Protein AF-E6UKQ1-F1 (afdb_monomer_lite)

pLDDT: mean 79.04, std 19.66, range [35.88, 98.62]

Foldseek 3Di:
DPDPDFWQLNVQLVVLLVVLVVCCVVVVDDPVRSVVVNVVSNVPSPVPTDGPVNVVVVVVPPDDDPDDDPDDDDDDD

Radius of gyration: 24.35 Å; chains: 1; bounding box: 66×28×64 Å

Structure (mmCIF, N/CA/C/O backbone):
data_AF-E6UKQ1-F1
#
_entry.id   AF-E6UKQ1-F1
#
loop_
_atom_site.group_PDB
_atom_site.id
_atom_site.type_symbol
_atom_site.label_atom_id
_atom_site.label_alt_id
_atom_site.label_comp_id
_atom_site.label_asym_id
_atom_site.label_entity_id
_atom_site.label_seq_id
_atom_site.pdbx_PDB_ins_code
_atom_site.Cartn_x
_atom_site.Cartn_y
_atom_site.Cartn_z
_atom_site.occupancy
_atom_site.B_iso_or_equiv
_atom_site.auth_seq_id
_atom_site.auth_comp_id
_atom_site.auth_asym_id
_atom_site.auth_atom_id
_atom_site.pdbx_PDB_model_num
ATOM 1 N N . MET A 1 1 ? -1.599 -21.833 -20.200 1.00 36.94 1 MET A N 1
ATOM 2 C CA . MET A 1 1 ? -1.733 -21.068 -18.940 1.00 36.94 1 MET A CA 1
ATOM 3 C C . MET A 1 1 ? -1.203 -19.672 -19.243 1.00 36.94 1 MET A C 1
ATOM 5 O O . MET A 1 1 ? -0.065 -19.596 -19.678 1.00 36.94 1 MET A O 1
ATOM 9 N N . LYS A 1 2 ? -2.016 -18.606 -19.178 1.00 35.88 2 LYS A N 1
ATOM 10 C CA . LYS A 1 2 ? -1.510 -17.234 -19.379 1.00 35.88 2 LYS A CA 1
ATOM 11 C C . LYS A 1 2 ? -0.754 -16.843 -18.110 1.00 35.88 2 LYS A C 1
ATOM 13 O O . LYS A 1 2 ? -1.384 -16.626 -17.080 1.00 35.88 2 LYS A O 1
ATOM 18 N N . THR A 1 3 ? 0.569 -16.829 -18.167 1.00 48.09 3 THR A N 1
ATOM 19 C CA . THR A 1 3 ? 1.415 -16.215 -17.144 1.00 48.09 3 THR A CA 1
ATOM 20 C C . THR A 1 3 ? 1.135 -14.718 -17.194 1.00 48.09 3 THR A C 1
ATOM 22 O O . THR A 1 3 ? 1.502 -14.051 -18.156 1.00 48.09 3 THR A O 1
ATOM 25 N N . LEU A 1 4 ? 0.388 -14.205 -16.217 1.00 52.25 4 LEU A N 1
ATOM 26 C CA . LEU A 1 4 ? 0.280 -12.765 -16.015 1.00 52.25 4 LEU A CA 1
ATOM 27 C C . LEU A 1 4 ? 1.657 -12.315 -15.526 1.00 52.25 4 LEU A C 1
ATOM 29 O O . LEU A 1 4 ? 2.058 -12.676 -14.419 1.00 52.25 4 LEU A O 1
ATOM 33 N N . LEU A 1 5 ? 2.410 -11.633 -16.389 1.00 56.78 5 LEU A N 1
ATOM 34 C CA . LEU A 1 5 ? 3.650 -10.983 -15.994 1.00 56.78 5 LEU A CA 1
ATOM 35 C C . LEU A 1 5 ? 3.237 -9.827 -15.079 1.00 56.78 5 LEU A C 1
ATOM 37 O O . LEU A 1 5 ? 2.657 -8.848 -15.534 1.00 56.78 5 LEU A O 1
ATOM 41 N N . TYR A 1 6 ? 3.431 -9.996 -13.777 1.00 64.31 6 TYR A N 1
ATOM 42 C CA . TYR A 1 6 ? 3.332 -8.888 -12.840 1.00 64.31 6 TYR A CA 1
ATOM 43 C C . TYR A 1 6 ? 4.729 -8.304 -12.687 1.00 64.31 6 TYR A C 1
ATOM 45 O O . TYR A 1 6 ? 5.679 -9.046 -12.423 1.00 64.31 6 TYR A O 1
ATOM 53 N N . GLY A 1 7 ? 4.842 -6.989 -12.843 1.00 80.25 7 GLY A N 1
ATOM 54 C CA . GLY A 1 7 ? 6.015 -6.255 -12.413 1.00 80.25 7 GLY A CA 1
ATOM 55 C C . GLY A 1 7 ? 6.157 -6.395 -10.904 1.00 80.25 7 GLY A C 1
ATOM 56 O O . GLY A 1 7 ? 5.205 -6.706 -10.172 1.00 80.25 7 GLY A O 1
ATOM 57 N N . GLN A 1 8 ? 7.387 -6.242 -10.427 1.00 86.88 8 GLN A N 1
ATOM 58 C CA . GLN A 1 8 ? 7.682 -6.405 -9.008 1.00 86.88 8 GLN A CA 1
ATOM 59 C C . GLN A 1 8 ? 6.928 -5.357 -8.182 1.00 86.88 8 GLN A C 1
ATOM 61 O O . GLN A 1 8 ? 6.416 -5.685 -7.110 1.00 86.88 8 GLN A O 1
ATOM 66 N N . ALA A 1 9 ? 6.784 -4.136 -8.708 1.00 89.88 9 ALA A N 1
ATOM 67 C CA . ALA A 1 9 ? 6.008 -3.077 -8.074 1.00 89.88 9 ALA A CA 1
ATOM 68 C C . ALA A 1 9 ? 4.533 -3.469 -7.876 1.00 89.88 9 ALA A C 1
ATOM 70 O O . ALA A 1 9 ? 4.019 -3.386 -6.759 1.00 89.88 9 ALA A O 1
ATOM 71 N N . GLU A 1 10 ? 3.860 -3.971 -8.918 1.00 91.25 10 GLU A N 1
ATOM 72 C CA . GLU A 1 10 ? 2.456 -4.399 -8.851 1.00 91.25 10 GLU A CA 1
ATOM 73 C C . GLU A 1 10 ? 2.263 -5.524 -7.836 1.00 91.25 10 GLU A C 1
ATOM 75 O O . GLU A 1 10 ? 1.295 -5.521 -7.070 1.00 91.25 10 GLU A O 1
ATOM 80 N N . TYR A 1 11 ? 3.190 -6.486 -7.822 1.00 92.56 11 TYR A N 1
ATOM 81 C CA . TYR A 1 11 ? 3.152 -7.596 -6.881 1.00 92.56 11 TYR A CA 1
ATOM 82 C C . TYR A 1 11 ? 3.249 -7.101 -5.432 1.00 92.56 11 TYR A C 1
ATOM 84 O O . TYR A 1 11 ? 2.391 -7.430 -4.607 1.00 92.56 11 TYR A O 1
ATOM 92 N N . TYR A 1 12 ? 4.255 -6.283 -5.112 1.00 93.06 12 TYR A N 1
ATOM 93 C CA . TYR A 1 12 ? 4.443 -5.782 -3.749 1.00 93.06 12 TYR A CA 1
ATOM 94 C C . TYR A 1 12 ? 3.306 -4.866 -3.304 1.00 93.06 12 TYR A C 1
ATOM 96 O O . TYR A 1 12 ? 2.831 -4.988 -2.171 1.00 93.06 12 TYR A O 1
ATOM 104 N N . TYR A 1 13 ? 2.812 -4.009 -4.198 1.00 94.62 13 TYR A N 1
ATOM 105 C CA . TYR A 1 13 ? 1.678 -3.143 -3.903 1.00 94.62 13 TYR A CA 1
ATOM 106 C C . TYR A 1 13 ? 0.416 -3.964 -3.590 1.00 94.62 13 TYR A C 1
ATOM 108 O O . TYR A 1 13 ? -0.232 -3.739 -2.566 1.00 94.62 13 TYR A O 1
ATOM 116 N N . ALA A 1 14 ? 0.118 -4.999 -4.385 1.00 94.06 14 ALA A N 1
ATOM 117 C CA . ALA A 1 14 ? -1.028 -5.878 -4.146 1.00 94.06 14 ALA A CA 1
ATOM 118 C C . ALA A 1 14 ? -0.955 -6.602 -2.788 1.00 94.06 14 ALA A C 1
ATOM 120 O O . ALA A 1 14 ? -1.966 -6.703 -2.080 1.00 94.06 14 ALA A O 1
ATOM 121 N N . ILE A 1 15 ? 0.233 -7.083 -2.402 1.00 95.31 15 ILE A N 1
ATOM 122 C CA . ILE A 1 15 ? 0.450 -7.708 -1.091 1.00 95.31 15 ILE A CA 1
ATOM 123 C C . ILE A 1 15 ? 0.234 -6.694 0.034 1.00 95.31 15 ILE A C 1
ATOM 125 O O . ILE A 1 15 ? -0.472 -7.010 0.999 1.00 95.31 15 ILE A O 1
ATOM 129 N N . SER A 1 16 ? 0.758 -5.471 -0.095 1.00 96.44 16 SER A N 1
ATOM 130 C CA . SER A 1 16 ? 0.550 -4.447 0.930 1.00 96.44 16 SER A CA 1
ATOM 131 C C . SER A 1 16 ? -0.934 -4.108 1.115 1.00 96.44 16 SER A C 1
ATOM 133 O O . SER A 1 16 ? -1.446 -4.125 2.242 1.00 96.44 16 SER A O 1
ATOM 135 N N . CYS A 1 17 ? -1.683 -3.910 0.023 1.00 96.44 17 CYS A N 1
ATOM 136 C CA . CYS A 1 17 ? -3.127 -3.675 0.096 1.00 96.44 17 CYS A CA 1
ATOM 137 C C . CYS A 1 17 ? -3.860 -4.820 0.818 1.00 96.44 17 CYS A C 1
ATOM 139 O O . CYS A 1 17 ? -4.787 -4.586 1.600 1.00 96.44 17 CYS A O 1
ATOM 141 N N . GLN A 1 18 ? -3.454 -6.074 0.585 1.00 97.62 18 GLN A N 1
ATOM 142 C CA . GLN A 1 18 ? -4.049 -7.227 1.262 1.00 97.62 18 GLN A CA 1
ATOM 143 C C . GLN A 1 18 ? -3.749 -7.224 2.768 1.00 97.62 18 GLN A C 1
ATOM 145 O O . GLN A 1 18 ? -4.648 -7.488 3.573 1.00 97.62 18 GLN A O 1
ATOM 150 N N . MET A 1 19 ? -2.506 -6.934 3.159 1.00 97.50 19 MET A N 1
ATOM 151 C CA . MET A 1 19 ? -2.090 -6.898 4.563 1.00 97.50 19 MET A CA 1
ATOM 152 C C . MET A 1 19 ? -2.785 -5.769 5.323 1.00 97.50 19 MET A C 1
ATOM 154 O O . MET A 1 19 ? -3.399 -6.010 6.361 1.00 97.50 19 MET A O 1
ATOM 158 N N . THR A 1 20 ? -2.765 -4.554 4.782 1.00 97.56 20 THR A N 1
ATOM 159 C CA . THR A 1 20 ? -3.361 -3.371 5.420 1.00 97.56 20 THR A CA 1
ATOM 160 C C . THR A 1 20 ? -4.877 -3.495 5.563 1.00 97.56 20 THR A C 1
ATOM 162 O O . THR A 1 20 ? -5.428 -3.143 6.606 1.00 97.56 20 THR A O 1
ATOM 165 N N . ARG A 1 21 ? -5.564 -4.104 4.587 1.00 97.44 21 ARG A N 1
ATOM 166 C CA . ARG A 1 21 ? -6.993 -4.437 4.706 1.00 97.44 21 ARG A CA 1
ATOM 167 C C . ARG A 1 21 ? -7.276 -5.418 5.846 1.00 97.44 21 ARG A C 1
ATOM 169 O O . ARG A 1 21 ? -8.273 -5.256 6.545 1.00 97.44 21 ARG A O 1
ATOM 176 N N . ARG A 1 22 ? -6.424 -6.428 6.055 1.00 98.19 22 ARG A N 1
ATOM 177 C CA . ARG A 1 22 ? -6.576 -7.359 7.190 1.00 98.19 22 ARG A CA 1
ATOM 178 C C . ARG A 1 22 ? -6.380 -6.647 8.527 1.00 98.19 22 ARG A C 1
ATOM 180 O O . ARG A 1 22 ? -7.163 -6.879 9.442 1.00 98.19 22 ARG A O 1
ATOM 187 N N . LEU A 1 23 ? -5.387 -5.763 8.625 1.00 98.12 23 LEU A N 1
ATOM 188 C CA . LEU A 1 23 ? -5.136 -4.976 9.838 1.00 98.12 23 LEU A CA 1
ATOM 189 C C . LEU A 1 23 ? -6.311 -4.046 10.170 1.00 98.12 23 LEU A C 1
ATOM 191 O O . LEU A 1 23 ? -6.693 -3.932 11.333 1.00 98.12 23 LEU A O 1
ATOM 195 N N . GLU A 1 24 ? -6.917 -3.423 9.158 1.00 98.25 24 GLU A N 1
ATOM 196 C CA . GLU A 1 24 ? -8.127 -2.611 9.327 1.00 98.25 24 GLU A CA 1
ATOM 197 C C . GLU A 1 24 ? -9.311 -3.463 9.807 1.00 98.25 24 GLU A C 1
ATOM 199 O O . GLU A 1 24 ? -9.984 -3.101 10.768 1.00 98.25 24 GLU A O 1
ATOM 204 N N . GLN A 1 25 ? -9.545 -4.626 9.188 1.00 98.00 25 GLN A N 1
ATOM 205 C CA . GLN A 1 25 ? -10.618 -5.547 9.590 1.00 98.00 25 GLN A 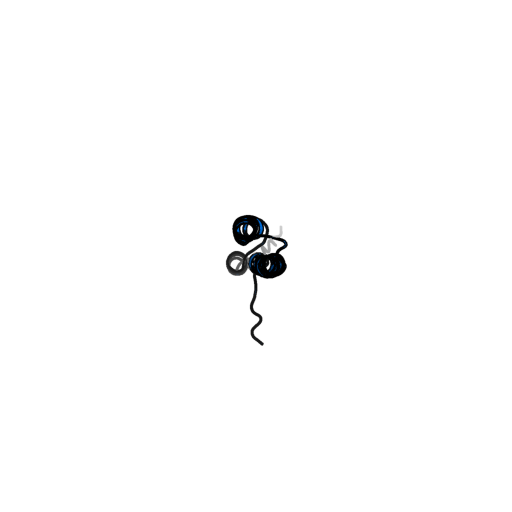CA 1
ATOM 206 C C . GLN A 1 25 ? -10.457 -6.061 11.026 1.00 98.00 25 GLN A C 1
ATOM 208 O O . GLN A 1 25 ? -11.449 -6.346 11.692 1.00 98.00 25 GLN A O 1
ATOM 213 N N . GLN A 1 26 ? -9.218 -6.173 11.505 1.00 98.38 26 GLN A N 1
ATOM 214 C CA . GLN A 1 26 ? -8.893 -6.542 12.883 1.00 98.38 26 GLN A CA 1
ATOM 215 C C . GLN A 1 26 ? -8.976 -5.359 13.861 1.00 98.38 26 GLN A C 1
ATOM 217 O O . GLN A 1 26 ? -8.782 -5.552 15.059 1.00 98.38 26 GLN A O 1
ATOM 222 N N . GLY A 1 27 ? -9.244 -4.141 13.377 1.00 97.69 27 GLY A N 1
ATOM 223 C CA . GLY A 1 27 ? -9.288 -2.926 14.192 1.00 97.69 27 GLY A CA 1
ATOM 224 C C . GLY A 1 27 ? -7.919 -2.457 14.693 1.00 97.69 27 GLY A C 1
ATOM 225 O O . GLY A 1 27 ? -7.860 -1.624 15.592 1.00 97.69 27 GLY A O 1
ATOM 226 N N . ILE A 1 28 ? -6.822 -2.982 14.133 1.00 98.62 28 ILE A N 1
ATOM 227 C CA . ILE A 1 28 ? -5.448 -2.601 14.503 1.00 98.62 28 ILE A CA 1
ATOM 228 C C . ILE A 1 28 ? -5.110 -1.218 13.942 1.00 98.62 28 ILE A C 1
ATOM 230 O O . ILE A 1 28 ? -4.416 -0.436 14.589 1.00 98.62 28 ILE A O 1
ATOM 234 N N . ILE A 1 29 ? -5.614 -0.917 12.743 1.00 98.19 29 ILE A N 1
ATOM 235 C CA . ILE A 1 29 ? -5.496 0.396 12.107 1.00 98.19 29 ILE A CA 1
ATOM 236 C C . ILE A 1 29 ? -6.873 0.921 11.701 1.00 98.19 29 ILE A C 1
ATOM 238 O O . ILE A 1 29 ? -7.799 0.152 11.448 1.00 98.19 29 ILE A O 1
ATOM 242 N N . THR A 1 30 ? -7.007 2.239 11.606 1.00 98.44 30 THR A N 1
ATOM 243 C CA . THR A 1 30 ? -8.215 2.895 11.099 1.00 98.44 30 THR A CA 1
ATOM 244 C C . THR A 1 30 ? -8.224 2.960 9.571 1.00 98.44 30 THR A C 1
ATOM 246 O O . THR A 1 30 ? -7.182 2.856 8.919 1.00 98.44 30 THR A O 1
ATOM 249 N N . ALA A 1 31 ? -9.397 3.220 8.987 1.00 97.50 31 ALA A N 1
ATOM 250 C CA . ALA A 1 31 ? -9.535 3.464 7.549 1.00 97.50 31 ALA A CA 1
ATOM 251 C C . ALA A 1 31 ? -8.661 4.640 7.062 1.00 97.50 31 ALA A C 1
ATOM 253 O O . ALA A 1 31 ? -8.058 4.571 5.991 1.00 97.50 31 ALA A O 1
ATOM 254 N N . ASP A 1 32 ? -8.532 5.703 7.865 1.00 98.12 32 ASP A N 1
ATOM 255 C CA . ASP A 1 32 ? -7.662 6.842 7.545 1.00 98.12 32 ASP A CA 1
ATOM 256 C C . ASP A 1 32 ? -6.174 6.473 7.587 1.00 98.12 32 ASP A C 1
ATOM 258 O O . ASP A 1 32 ? -5.402 6.931 6.742 1.00 98.12 32 ASP A O 1
ATOM 262 N N . GLN A 1 33 ? -5.759 5.636 8.543 1.00 98.12 33 GLN A N 1
ATOM 263 C CA . GLN A 1 33 ? -4.392 5.110 8.590 1.00 98.12 33 GLN A CA 1
ATOM 264 C C . GLN A 1 33 ? -4.114 4.213 7.384 1.00 98.12 33 GLN A C 1
ATOM 266 O O . GLN A 1 33 ? -3.075 4.369 6.750 1.00 98.12 33 GLN A O 1
ATOM 271 N N . ARG A 1 34 ? -5.064 3.345 7.010 1.00 97.94 34 ARG A N 1
ATOM 272 C CA . ARG A 1 34 ? -4.973 2.512 5.803 1.00 97.94 34 ARG A CA 1
ATOM 273 C C . ARG A 1 34 ? -4.771 3.362 4.550 1.00 97.94 34 ARG A C 1
ATOM 275 O O . ARG A 1 34 ? -3.882 3.056 3.768 1.00 97.94 34 ARG A O 1
ATOM 282 N N . ARG A 1 35 ? -5.546 4.443 4.381 1.00 97.56 35 ARG A N 1
ATOM 283 C CA . ARG A 1 35 ? -5.407 5.370 3.241 1.00 97.56 35 ARG A CA 1
ATOM 284 C C . ARG A 1 35 ? -4.014 6.003 3.184 1.00 97.56 35 ARG A C 1
ATOM 286 O O . ARG A 1 35 ? -3.413 6.051 2.122 1.00 97.56 35 ARG A O 1
ATOM 293 N N . ARG A 1 36 ? -3.481 6.458 4.323 1.00 97.75 36 ARG A N 1
ATOM 294 C CA . ARG A 1 36 ? -2.130 7.046 4.381 1.00 97.75 36 ARG A CA 1
ATOM 295 C C . ARG A 1 36 ? -1.030 6.033 4.065 1.00 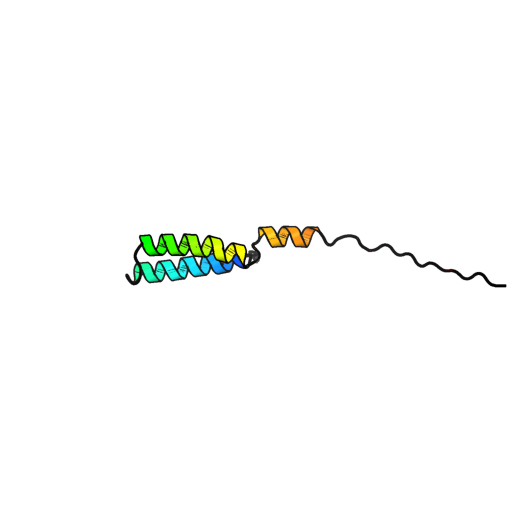97.75 36 ARG A C 1
ATOM 297 O O . ARG A 1 36 ? -0.058 6.396 3.414 1.00 97.75 36 ARG A O 1
ATOM 304 N N . ILE A 1 37 ? -1.171 4.792 4.534 1.00 96.56 37 ILE A N 1
ATOM 305 C CA . ILE A 1 37 ? -0.233 3.710 4.206 1.00 96.56 37 ILE A CA 1
ATOM 306 C C . ILE A 1 37 ? -0.287 3.418 2.704 1.00 96.56 37 ILE A C 1
ATOM 308 O O . ILE A 1 37 ? 0.754 3.371 2.070 1.00 96.56 37 ILE A O 1
ATOM 312 N N . ASP A 1 38 ? -1.484 3.324 2.125 1.00 96.12 38 ASP A N 1
ATOM 313 C CA . ASP A 1 38 ? -1.675 3.081 0.691 1.00 96.12 38 ASP A CA 1
ATOM 314 C C . ASP A 1 38 ? -1.000 4.152 -0.189 1.00 96.12 38 ASP A C 1
ATOM 316 O O . ASP A 1 38 ? -0.313 3.828 -1.155 1.00 96.12 38 ASP A O 1
ATOM 320 N N . GLU A 1 39 ? -1.122 5.432 0.180 1.00 95.94 39 GLU A N 1
ATOM 321 C CA . GLU A 1 39 ? -0.442 6.542 -0.504 1.00 95.94 39 GLU A CA 1
ATOM 322 C C . GLU A 1 39 ? 1.093 6.436 -0.417 1.00 95.94 39 GLU A C 1
ATOM 324 O O . GLU A 1 39 ? 1.791 6.653 -1.412 1.00 95.94 39 GLU A O 1
ATOM 329 N N . LEU A 1 40 ? 1.626 6.092 0.762 1.00 95.94 40 LEU A N 1
ATOM 330 C CA . LEU A 1 40 ? 3.067 5.928 0.985 1.00 95.94 40 LEU A CA 1
ATOM 331 C C . LEU A 1 40 ? 3.629 4.713 0.245 1.00 95.94 40 LEU A C 1
ATOM 333 O O . LEU A 1 40 ? 4.686 4.807 -0.382 1.00 95.94 40 LEU A O 1
ATOM 337 N N . ASP A 1 41 ? 2.921 3.592 0.293 1.00 94.12 41 ASP A N 1
ATOM 338 C CA . ASP A 1 41 ? 3.325 2.346 -0.345 1.00 94.12 41 ASP A CA 1
ATOM 339 C C . ASP A 1 41 ? 3.291 2.487 -1.858 1.00 94.12 41 ASP A C 1
ATOM 341 O O . ASP A 1 41 ? 4.265 2.146 -2.519 1.00 94.12 41 ASP A O 1
ATOM 345 N N . ARG A 1 42 ? 2.232 3.082 -2.419 1.00 92.25 42 ARG A N 1
ATOM 346 C CA . ARG A 1 42 ? 2.163 3.336 -3.860 1.00 92.25 42 ARG A CA 1
ATOM 347 C C . ARG A 1 42 ? 3.339 4.179 -4.341 1.00 92.25 42 ARG A C 1
ATOM 349 O O . ARG A 1 42 ? 3.897 3.886 -5.389 1.00 92.25 42 ARG A O 1
ATOM 356 N N . LYS A 1 43 ? 3.723 5.214 -3.592 1.00 93.19 43 LYS A N 1
ATOM 357 C CA . LYS A 1 43 ? 4.877 6.040 -3.956 1.00 93.19 43 LYS A CA 1
ATOM 358 C C . LYS A 1 43 ? 6.185 5.251 -3.849 1.00 93.19 43 LYS A C 1
ATOM 360 O O . LYS A 1 43 ? 6.929 5.156 -4.814 1.00 93.19 43 LYS A O 1
ATOM 365 N N . SER A 1 44 ? 6.454 4.687 -2.677 1.00 93.88 44 SER A N 1
ATOM 366 C CA . SER A 1 44 ? 7.747 4.070 -2.371 1.00 93.88 44 SER A CA 1
ATOM 367 C C . SER A 1 44 ? 8.001 2.779 -3.155 1.00 9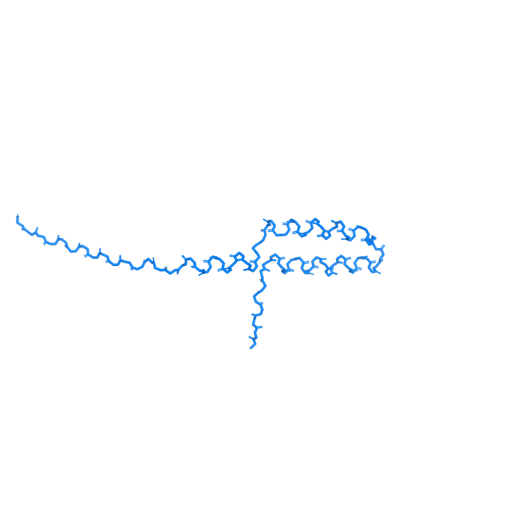3.88 44 SER A C 1
ATOM 369 O O . SER A 1 44 ? 9.114 2.557 -3.620 1.00 93.88 44 SER A O 1
ATOM 371 N N . ILE A 1 45 ? 6.983 1.941 -3.356 1.00 93.25 45 ILE A N 1
ATOM 372 C CA . ILE A 1 45 ? 7.117 0.672 -4.082 1.00 93.25 45 ILE A CA 1
ATOM 373 C C . ILE A 1 45 ? 7.408 0.922 -5.563 1.00 93.25 45 ILE A C 1
ATOM 375 O O . ILE A 1 45 ? 8.330 0.316 -6.101 1.00 93.25 45 ILE A O 1
ATOM 379 N N . TYR A 1 46 ? 6.674 1.833 -6.206 1.00 91.06 46 TYR A N 1
ATOM 380 C CA . TYR A 1 46 ? 6.892 2.165 -7.618 1.00 91.06 46 TYR A CA 1
ATOM 381 C C . TYR A 1 46 ? 8.178 2.976 -7.858 1.00 91.06 46 TYR A C 1
ATOM 383 O O . TYR A 1 46 ? 8.670 3.008 -8.976 1.00 91.06 46 TYR A O 1
ATOM 391 N N . GLU A 1 47 ? 8.752 3.606 -6.826 1.00 91.69 47 GLU A N 1
ATOM 392 C CA . GLU A 1 47 ? 10.095 4.205 -6.903 1.00 91.69 47 GLU A CA 1
ATOM 393 C C . GLU A 1 47 ? 11.222 3.157 -6.791 1.00 91.69 47 GLU A C 1
ATOM 395 O O . GLU A 1 47 ? 12.316 3.383 -7.304 1.00 91.69 47 GLU A O 1
ATOM 400 N N . MET A 1 48 ? 10.994 2.032 -6.101 1.00 89.12 48 MET A N 1
ATOM 401 C CA . MET A 1 48 ? 12.044 1.053 -5.771 1.00 89.12 48 MET A CA 1
ATOM 402 C C . MET A 1 48 ? 12.060 -0.194 -6.656 1.00 89.12 48 MET A C 1
ATOM 404 O O . MET A 1 48 ? 13.094 -0.858 -6.740 1.00 89.12 48 MET A O 1
ATOM 408 N N . TYR A 1 49 ? 10.931 -0.552 -7.263 1.00 87.88 49 TYR A N 1
ATOM 409 C CA . TYR A 1 49 ? 10.778 -1.810 -7.984 1.00 87.88 49 TYR A CA 1
ATOM 410 C C . TYR A 1 49 ? 10.296 -1.569 -9.412 1.00 87.88 49 TYR A C 1
ATOM 412 O O . TYR A 1 49 ? 9.458 -0.694 -9.617 1.00 87.88 49 TYR A O 1
ATOM 420 N N . PRO A 1 50 ? 10.768 -2.368 -10.386 1.00 85.00 50 PRO A N 1
ATOM 421 C CA . PRO A 1 50 ? 10.298 -2.259 -11.756 1.00 85.00 50 PRO A CA 1
ATOM 422 C C . PRO A 1 50 ? 8.819 -2.636 -11.835 1.00 85.00 50 PRO A C 1
ATOM 424 O O . PRO A 1 50 ? 8.388 -3.672 -11.303 1.00 85.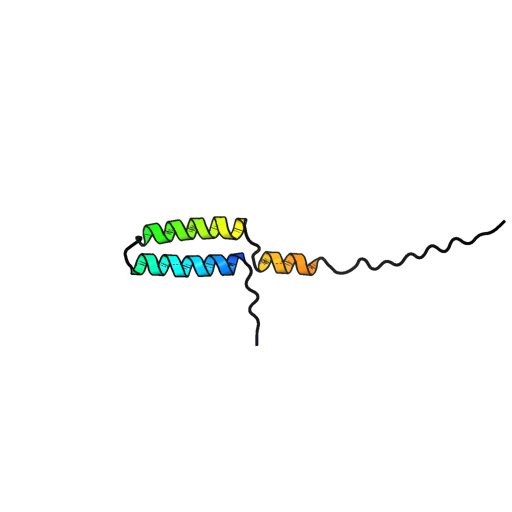00 50 PRO A O 1
ATOM 427 N N . SER A 1 51 ? 8.056 -1.786 -12.508 1.00 86.00 51 SER A N 1
ATOM 428 C CA . SER A 1 51 ? 6.682 -2.054 -12.912 1.00 86.00 51 SER A CA 1
ATOM 429 C C . SER A 1 51 ? 6.637 -2.910 -14.181 1.00 86.00 51 SER A C 1
ATOM 431 O O . SER A 1 51 ? 7.661 -3.173 -14.815 1.00 86.00 51 SER A O 1
ATOM 433 N N . VAL A 1 52 ? 5.443 -3.371 -14.563 1.00 83.06 52 VAL A N 1
ATOM 434 C CA . VAL A 1 52 ? 5.243 -4.028 -15.870 1.00 83.06 52 VAL A CA 1
ATOM 435 C C . VAL A 1 52 ? 5.675 -3.102 -17.009 1.00 83.06 52 VAL A C 1
ATOM 437 O O . VAL A 1 52 ? 6.367 -3.549 -17.922 1.00 83.06 52 VAL A O 1
ATOM 440 N N . ASP A 1 53 ? 5.314 -1.821 -16.916 1.00 78.81 53 ASP A N 1
ATOM 441 C CA . ASP A 1 53 ? 5.589 -0.823 -17.950 1.00 78.81 53 ASP A CA 1
ATOM 442 C C . ASP A 1 53 ? 7.103 -0.641 -18.157 1.00 78.81 53 ASP A C 1
ATOM 444 O O . ASP A 1 53 ? 7.572 -0.556 -19.293 1.00 78.81 53 ASP A O 1
ATOM 448 N N . ASP A 1 54 ? 7.891 -0.674 -17.077 1.00 74.38 54 ASP A N 1
ATOM 449 C CA . 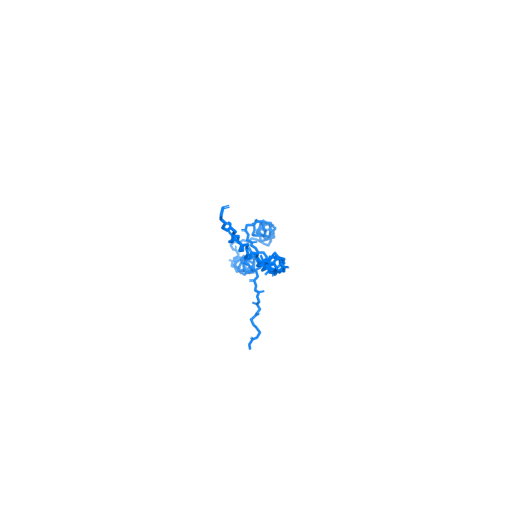ASP A 1 54 ? 9.354 -0.577 -17.158 1.00 74.38 54 ASP A CA 1
ATOM 450 C C . ASP A 1 54 ? 9.957 -1.786 -17.896 1.00 74.38 54 ASP A C 1
ATOM 452 O O . ASP A 1 54 ? 10.811 -1.633 -18.773 1.00 74.38 54 ASP A O 1
ATOM 456 N N . LEU A 1 55 ? 9.462 -2.995 -17.612 1.00 69.12 55 LEU A N 1
ATOM 457 C CA . LEU A 1 55 ? 9.958 -4.236 -18.219 1.00 69.12 55 LEU A CA 1
ATOM 458 C C . LEU A 1 55 ? 9.655 -4.322 -19.725 1.00 69.12 55 LEU A C 1
ATOM 460 O O . LEU A 1 55 ? 10.465 -4.845 -20.496 1.00 69.12 55 LEU A O 1
ATOM 464 N N . GLU A 1 56 ? 8.512 -3.797 -20.172 1.00 67.00 56 GLU A N 1
ATOM 465 C CA . GLU A 1 56 ? 8.162 -3.758 -21.600 1.00 67.00 56 GLU A CA 1
ATOM 466 C C . GLU A 1 56 ? 9.095 -2.828 -22.399 1.00 67.00 56 GLU A C 1
ATOM 468 O O . GLU A 1 56 ? 9.425 -3.117 -23.558 1.00 67.00 56 GLU A O 1
ATOM 473 N N . THR A 1 57 ? 9.594 -1.753 -21.776 1.00 61.03 57 THR A N 1
ATOM 474 C CA . THR A 1 57 ? 10.542 -0.826 -22.419 1.00 61.03 57 THR A CA 1
ATOM 475 C C . THR A 1 57 ? 11.961 -1.387 -22.537 1.00 61.03 57 THR A C 1
ATOM 477 O O . THR A 1 57 ? 12.590 -1.201 -23.579 1.00 61.03 57 THR A O 1
ATOM 480 N N . GLU A 1 58 ? 12.453 -2.132 -21.541 1.00 57.59 58 GLU A N 1
ATOM 481 C CA . GLU A 1 58 ? 13.787 -2.756 -21.595 1.00 57.59 58 GLU A CA 1
ATOM 482 C C . GLU A 1 58 ? 13.864 -3.877 -22.641 1.00 57.59 58 GLU A C 1
ATOM 484 O O . GLU A 1 58 ? 14.862 -4.020 -23.349 1.00 57.59 58 GLU A O 1
ATOM 489 N N . THR A 1 59 ? 12.786 -4.649 -22.794 1.00 56.03 59 THR A N 1
ATOM 490 C CA . THR A 1 59 ? 12.753 -5.788 -23.728 1.00 56.03 59 THR A CA 1
ATOM 491 C C . THR A 1 59 ? 12.739 -5.340 -25.198 1.00 56.03 59 THR A C 1
ATOM 493 O O . THR A 1 59 ? 13.181 -6.073 -26.078 1.00 56.03 59 THR A O 1
ATOM 496 N N . SER A 1 60 ? 12.289 -4.113 -25.475 1.00 54.88 60 SER A N 1
ATOM 497 C CA . SER A 1 60 ? 12.164 -3.567 -26.836 1.00 54.88 60 SER A CA 1
ATOM 498 C C . SER A 1 60 ? 13.449 -2.902 -27.368 1.00 54.88 60 SER A C 1
ATOM 500 O O . SER A 1 60 ? 13.462 -2.421 -28.499 1.00 54.88 60 SER A O 1
ATOM 502 N N . GLY A 1 61 ? 14.527 -2.853 -26.572 1.00 49.94 61 GLY A N 1
ATOM 503 C CA . GLY A 1 61 ? 15.796 -2.195 -26.924 1.00 49.94 61 GLY A CA 1
ATOM 504 C C . GLY A 1 61 ? 16.958 -3.132 -27.281 1.00 49.94 61 GLY A C 1
ATOM 505 O O . GLY A 1 61 ? 18.066 -2.651 -27.504 1.00 49.94 61 GLY A O 1
ATOM 506 N N . SER A 1 62 ? 16.737 -4.450 -27.319 1.00 49.31 62 SER A N 1
ATOM 507 C CA . SER A 1 62 ? 17.790 -5.470 -27.459 1.00 49.31 62 SER A CA 1
ATOM 508 C C . SER A 1 62 ? 17.692 -6.263 -28.772 1.00 49.31 62 SER A C 1
ATOM 510 O O . SER A 1 62 ? 17.799 -7.488 -28.770 1.00 49.31 62 SER A O 1
ATOM 512 N N . GLU A 1 63 ? 17.515 -5.591 -29.907 1.00 55.62 63 GLU A N 1
ATOM 513 C CA . GLU A 1 63 ? 17.744 -6.205 -31.220 1.00 55.62 63 GLU A CA 1
ATOM 514 C C . GLU A 1 63 ? 18.622 -5.282 -32.076 1.00 55.62 63 GLU A C 1
ATOM 516 O O . GLU A 1 63 ? 18.302 -4.109 -32.275 1.00 55.62 63 GLU A O 1
ATOM 521 N N . ASN A 1 64 ? 19.698 -5.873 -32.611 1.00 54.12 64 ASN A N 1
ATOM 522 C CA . ASN A 1 64 ? 20.676 -5.366 -33.586 1.00 54.12 64 ASN A CA 1
ATOM 523 C C . ASN A 1 64 ? 21.992 -4.802 -33.020 1.00 54.12 64 ASN A C 1
ATOM 525 O O . ASN A 1 64 ? 22.237 -3.598 -33.018 1.00 54.12 64 ASN A O 1
ATOM 529 N N . ALA A 1 65 ? 22.894 -5.716 -32.656 1.00 54.03 65 ALA A N 1
ATOM 530 C CA . ALA A 1 65 ? 24.334 -5.497 -32.782 1.00 54.03 65 ALA A CA 1
ATOM 531 C C . ALA A 1 65 ? 25.019 -6.776 -33.297 1.00 54.03 65 ALA A C 1
ATOM 533 O O . ALA A 1 65 ? 25.992 -7.240 -32.715 1.00 54.03 65 ALA A O 1
ATOM 534 N N . ASP A 1 66 ? 24.489 -7.337 -34.386 1.00 57.62 66 ASP A N 1
ATOM 535 C CA . ASP A 1 66 ? 25.264 -8.202 -35.273 1.00 57.62 66 ASP A CA 1
ATOM 536 C C . ASP A 1 66 ? 25.697 -7.323 -36.450 1.00 57.62 66 ASP A C 1
ATOM 538 O O . ASP A 1 66 ? 24.925 -7.098 -37.381 1.00 57.62 66 ASP A O 1
ATOM 542 N N . ASP A 1 67 ? 26.901 -6.759 -36.381 1.00 55.47 67 ASP A N 1
ATOM 543 C CA . ASP A 1 67 ? 27.587 -6.288 -37.585 1.00 55.47 67 ASP A CA 1
ATOM 544 C C . ASP A 1 67 ? 29.000 -6.870 -37.580 1.00 55.47 67 ASP A C 1
ATOM 546 O O . ASP A 1 67 ? 29.947 -6.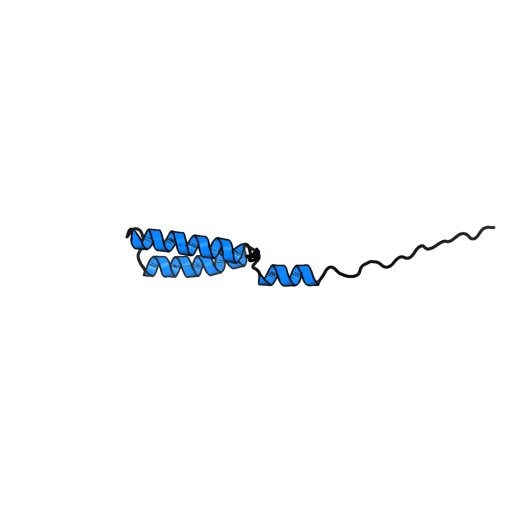344 -36.984 1.00 55.47 67 ASP A O 1
ATOM 550 N N . ASP A 1 68 ? 29.074 -8.047 -38.196 1.00 58.06 68 ASP A N 1
ATOM 551 C CA . ASP A 1 68 ? 30.284 -8.706 -38.649 1.00 58.06 68 ASP A CA 1
ATOM 552 C C . ASP A 1 68 ? 31.159 -7.714 -39.422 1.00 58.06 68 ASP A C 1
ATOM 554 O O . ASP A 1 68 ? 30.806 -7.272 -40.512 1.00 58.06 68 ASP A O 1
ATOM 558 N N . ASN A 1 69 ? 32.359 -7.425 -38.924 1.00 54.91 69 ASN A N 1
ATOM 559 C CA . ASN A 1 69 ? 33.434 -6.946 -39.788 1.00 54.91 69 ASN A CA 1
ATOM 560 C C . ASN A 1 69 ? 34.730 -7.693 -39.479 1.00 54.91 69 ASN A C 1
ATOM 562 O O . ASN A 1 69 ? 35.605 -7.241 -38.739 1.00 54.91 69 ASN A O 1
ATOM 566 N N . ASN A 1 70 ? 34.818 -8.871 -40.101 1.00 57.16 70 ASN A N 1
ATOM 567 C CA . ASN A 1 70 ? 36.053 -9.581 -40.395 1.00 57.16 70 ASN A CA 1
ATOM 568 C C . ASN A 1 70 ? 36.910 -8.721 -41.339 1.00 57.16 70 ASN A C 1
ATOM 570 O O . ASN A 1 70 ? 36.695 -8.715 -42.550 1.00 57.16 70 ASN A O 1
ATOM 574 N N . ALA A 1 71 ? 37.861 -7.966 -40.792 1.00 59.00 71 ALA A N 1
ATOM 575 C CA . ALA A 1 71 ? 38.898 -7.325 -41.590 1.00 59.00 71 ALA A CA 1
ATOM 576 C C . ALA A 1 71 ? 40.074 -8.296 -41.752 1.00 59.00 71 ALA A C 1
ATOM 578 O O . ALA A 1 71 ? 41.037 -8.264 -40.983 1.00 59.00 71 ALA A O 1
ATOM 579 N N . ASP A 1 72 ? 39.978 -9.146 -42.775 1.00 61.56 72 ASP A N 1
ATOM 580 C CA . ASP A 1 72 ? 41.141 -9.775 -43.391 1.00 61.56 72 ASP A CA 1
ATOM 581 C C . ASP A 1 72 ? 42.086 -8.660 -43.863 1.00 61.56 72 ASP A C 1
ATOM 583 O O . ASP A 1 72 ? 41.745 -7.867 -44.742 1.00 61.56 72 ASP A O 1
ATOM 587 N N . ASN A 1 73 ? 43.284 -8.581 -43.286 1.00 54.97 73 ASN A N 1
ATOM 588 C CA . ASN A 1 73 ? 44.378 -7.822 -43.882 1.00 54.97 73 ASN A CA 1
ATOM 589 C C . ASN A 1 73 ? 45.629 -8.693 -43.955 1.00 54.97 73 ASN A C 1
ATOM 591 O O . ASN A 1 73 ? 46.618 -8.477 -43.254 1.00 54.97 73 ASN A O 1
ATOM 595 N N . ASP A 1 74 ? 45.549 -9.690 -44.833 1.00 55.84 74 ASP A N 1
ATOM 596 C CA . ASP A 1 74 ? 46.711 -10.203 -45.538 1.00 55.84 74 ASP A CA 1
ATOM 597 C C . ASP A 1 74 ? 47.072 -9.204 -46.645 1.00 55.84 74 ASP A C 1
ATOM 599 O O . ASP A 1 74 ? 46.404 -9.109 -47.675 1.00 55.84 74 ASP A O 1
ATOM 603 N N . THR A 1 75 ? 48.177 -8.480 -46.490 1.00 57.62 75 THR A N 1
ATOM 604 C CA . THR A 1 75 ? 48.992 -8.136 -47.658 1.00 57.62 75 THR A CA 1
ATOM 605 C C . THR A 1 75 ? 50.463 -8.204 -47.288 1.00 57.62 75 THR A C 1
ATOM 607 O O . THR A 1 75 ? 50.970 -7.471 -46.442 1.00 57.62 75 THR A O 1
ATOM 610 N N . ALA A 1 76 ? 51.111 -9.167 -47.927 1.00 51.03 76 ALA A N 1
ATOM 611 C CA . ALA A 1 76 ? 52.518 -9.481 -47.848 1.00 51.03 76 ALA A CA 1
ATOM 612 C C . ALA A 1 76 ? 53.392 -8.505 -48.657 1.00 51.03 76 ALA A C 1
ATOM 614 O O . ALA A 1 76 ? 52.940 -7.952 -49.661 1.00 51.03 76 ALA A O 1
ATOM 615 N N . SER A 1 77 ? 54.683 -8.526 -48.299 1.00 49.88 77 SER A N 1
ATOM 616 C CA . SER A 1 77 ? 55.896 -8.030 -48.991 1.00 49.88 77 SER A CA 1
ATOM 617 C C . SER A 1 77 ? 56.418 -6.656 -48.586 1.00 49.88 77 SER A C 1
ATOM 619 O O . SER A 1 77 ? 55.796 -5.634 -48.938 1.00 49.88 77 SER A O 1
#

Secondary structure (DSSP, 8-state):
-------HHHHHHHHHHHHHHHHHHTTSS-HHHHHHHHHHHHHHHHHHS--HHHHHHHHTT----------------

Organism: Ruminococcus albus (strain ATCC 27210 / DSM 20455 / JCM 14654 / NCDO 2250 / 7) (NCBI:txid697329)

Sequence (77 aa):
MKTLLYGQAEYYYAISCQMTRRLEQQGIITADQRRRIDELDRKSIYEMYPSVDDLETETSGSENADDDNNADNDTAS